Protein AF-A0A8F8FP20-F1 (afdb_monomer_lite)

pLDDT: mean 82.17, std 17.38, range [28.33, 96.94]

Organism: Salmonella bongori (NCBI:txid54736)

Sequence (140 aa):
MAITGYIGIPGSGKSYECVSNVLLPAVQAGRRVITNIIGVVPDVIYDYCVDTLNLDRDSLGVVVVVDSNTMKQRDFFPYKDSKDNTIIDTFCKPGDLILADEVWRLWQKDKDICAEHRSFLLNIVISRMLQPEPVVILCI

Radius of gyration: 15.46 Å; chains: 1; bounding box: 41×24×45 Å

InterPro domains:
  IPR008900 Zona occludens toxin, N-terminal [PF05707] (7-112)

Secondary structure (DSSP, 8-state):
--PEEE---TTSSHHHHHIIIIIHHHHHTT--EEE--TT--HHHHHHIIIIIT---GGGSPPEEE--TTGGGSTTSS-EE-TTS-EE--SSS-TT-EEEESSHHHH-SSGGGS-HHHHHHHHHTTT--SSS---EEEEE-

Foldseek 3Di:
DDAAEAEDDPPPCSLVCCCPVPVLVCQLQQAAEEEQRPPDDQVVSLCCCCVVVVDDSVSTHHYHHDHLVCCLDLLADFFQDPVRDTRQVGVDHFRYEYEYEPCCVSDVDPVSQDPRNVRVVVCVVVPPDDDGGYHYYYYD

Structure (mmCIF, N/CA/C/O backbone):
data_AF-A0A8F8FP20-F1
#
_entry.id   AF-A0A8F8FP20-F1
#
loop_
_atom_site.group_PDB
_atom_site.id
_atom_site.type_symbol
_atom_site.label_atom_id
_atom_site.label_alt_id
_atom_site.label_comp_id
_atom_site.label_asym_id
_atom_site.label_entity_id
_atom_site.label_seq_id
_atom_site.pdbx_PDB_ins_code
_atom_site.Cartn_x
_atom_site.Cartn_y
_atom_site.Cartn_z
_atom_site.occupancy
_atom_site.B_iso_or_equiv
_atom_site.auth_seq_id
_atom_site.auth_comp_id
_atom_site.auth_asym_id
_atom_site.auth_atom_id
_atom_site.pdbx_PDB_model_num
ATOM 1 N N . MET A 1 1 ? -0.710 11.799 -11.753 1.00 54.44 1 MET A N 1
ATOM 2 C CA . MET A 1 1 ? -0.595 11.367 -10.339 1.00 54.44 1 MET A CA 1
ATOM 3 C C . MET A 1 1 ? 0.460 12.188 -9.614 1.00 54.44 1 MET A C 1
ATOM 5 O O . MET A 1 1 ? 1.253 12.839 -10.280 1.00 54.44 1 MET A O 1
ATOM 9 N N . ALA A 1 2 ? 0.488 12.130 -8.282 1.00 59.47 2 ALA A N 1
ATOM 10 C CA . ALA A 1 2 ? 1.651 12.509 -7.487 1.00 59.47 2 ALA A CA 1
ATOM 11 C C . ALA A 1 2 ? 2.198 11.242 -6.819 1.00 59.47 2 ALA A C 1
ATOM 13 O O . ALA A 1 2 ? 1.420 10.409 -6.355 1.00 59.47 2 ALA A O 1
ATOM 14 N N . ILE A 1 3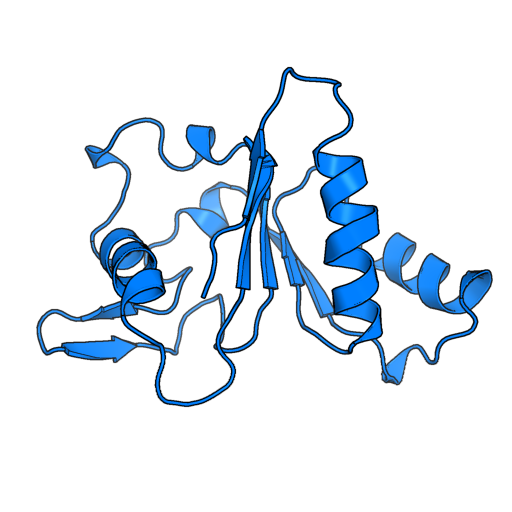 ? 3.518 11.094 -6.810 1.00 72.00 3 ILE A N 1
ATOM 15 C CA . ILE A 1 3 ? 4.190 10.191 -5.882 1.00 72.00 3 ILE A CA 1
ATOM 16 C C . ILE A 1 3 ? 4.350 10.976 -4.589 1.00 72.00 3 ILE A C 1
ATOM 18 O O . ILE A 1 3 ? 4.971 12.041 -4.595 1.00 72.00 3 ILE A O 1
ATOM 22 N N . THR A 1 4 ? 3.796 10.460 -3.497 1.00 76.75 4 THR A N 1
ATOM 23 C CA . THR A 1 4 ? 4.028 11.040 -2.173 1.00 76.75 4 THR A CA 1
ATOM 24 C C . THR A 1 4 ? 5.152 10.271 -1.502 1.00 76.75 4 THR A C 1
ATOM 26 O O . THR A 1 4 ? 5.084 9.050 -1.376 1.00 76.75 4 THR A O 1
ATOM 29 N N . GLY A 1 5 ? 6.199 10.991 -1.107 1.00 78.44 5 GLY A N 1
ATOM 30 C CA . GLY A 1 5 ? 7.321 10.446 -0.354 1.00 78.44 5 GLY A CA 1
ATOM 31 C C . GLY A 1 5 ? 7.200 10.802 1.123 1.00 78.44 5 GLY A C 1
ATOM 32 O O . GLY A 1 5 ? 7.221 11.985 1.456 1.00 78.44 5 GLY A O 1
ATOM 33 N N . TYR A 1 6 ? 7.127 9.809 2.004 1.00 78.25 6 TYR A N 1
ATOM 34 C CA . TYR A 1 6 ? 7.334 10.002 3.441 1.00 78.25 6 TYR A CA 1
ATOM 35 C C . TYR A 1 6 ? 8.798 9.691 3.738 1.00 78.25 6 TYR A C 1
ATOM 37 O O . TYR A 1 6 ? 9.190 8.532 3.677 1.00 78.25 6 TYR A O 1
ATOM 45 N N . ILE A 1 7 ? 9.607 10.716 4.016 1.00 77.81 7 ILE A N 1
ATOM 46 C CA . ILE A 1 7 ? 11.067 10.594 4.160 1.00 77.81 7 ILE A CA 1
ATOM 47 C C . ILE A 1 7 ? 11.480 10.978 5.579 1.00 77.81 7 ILE A C 1
ATOM 49 O O . ILE A 1 7 ? 11.005 11.977 6.119 1.00 77.81 7 ILE A O 1
ATOM 53 N N . GLY A 1 8 ? 12.387 10.216 6.189 1.00 76.50 8 GLY A N 1
ATOM 54 C CA . GLY A 1 8 ? 12.896 10.534 7.524 1.00 76.50 8 GLY A CA 1
ATOM 55 C C . GLY A 1 8 ? 13.690 9.405 8.169 1.00 76.50 8 GLY A C 1
ATOM 56 O O . GLY A 1 8 ? 13.726 8.283 7.677 1.00 76.50 8 GLY A O 1
ATOM 57 N N . ILE A 1 9 ? 14.292 9.668 9.327 1.00 79.31 9 ILE A N 1
ATOM 58 C CA . ILE A 1 9 ? 15.119 8.678 10.039 1.00 79.31 9 ILE A CA 1
ATOM 59 C C . ILE A 1 9 ? 14.306 7.468 10.541 1.00 79.31 9 ILE A C 1
ATOM 61 O O . ILE A 1 9 ? 13.131 7.625 10.885 1.00 79.31 9 ILE A O 1
ATOM 65 N N . PRO A 1 10 ? 14.881 6.252 10.608 1.00 77.81 10 PRO A N 1
ATOM 66 C CA . PRO A 1 10 ? 14.212 5.096 11.210 1.00 77.81 10 PRO A CA 1
ATOM 67 C C . PRO A 1 10 ? 13.645 5.423 12.600 1.00 77.81 10 PRO A C 1
ATOM 69 O O . PRO A 1 10 ? 14.286 6.113 13.388 1.00 77.81 10 PRO A O 1
ATOM 72 N N . GLY A 1 11 ? 12.422 4.966 12.886 1.00 81.06 11 GLY A N 1
ATOM 73 C CA . GLY A 1 11 ? 11.720 5.277 14.140 1.00 81.06 11 GLY A CA 1
ATOM 74 C C . GLY A 1 11 ? 10.958 6.611 14.165 1.00 81.06 11 GLY A C 1
ATOM 75 O O . GLY A 1 11 ? 10.259 6.878 15.133 1.00 81.06 11 GLY A O 1
ATOM 76 N N . SER A 1 12 ? 10.999 7.424 13.102 1.00 83.25 12 SER A N 1
ATOM 77 C CA . SER A 1 12 ? 10.270 8.706 13.034 1.00 83.25 12 SER A CA 1
ATOM 78 C C . SER A 1 12 ? 8.755 8.593 12.780 1.00 83.25 12 SER A C 1
ATOM 80 O O . SER A 1 12 ? 8.130 9.584 12.420 1.00 83.25 12 SER A O 1
ATOM 82 N N . GLY A 1 13 ? 8.170 7.394 12.869 1.00 84.94 13 GLY A N 1
ATOM 83 C CA . GLY A 1 13 ? 6.723 7.189 12.710 1.00 84.94 13 GLY A CA 1
ATOM 84 C C . GLY A 1 13 ? 6.172 7.211 11.276 1.00 84.94 13 GLY A C 1
ATOM 85 O O . GLY A 1 13 ? 4.961 7.196 11.112 1.00 84.94 13 GLY A O 1
ATOM 86 N N . LYS A 1 14 ? 7.007 7.197 10.226 1.00 85.00 14 LYS A N 1
ATOM 87 C CA . LYS A 1 14 ? 6.547 7.277 8.815 1.00 85.00 14 LYS A CA 1
ATOM 88 C C . LYS A 1 14 ? 5.546 6.196 8.428 1.00 85.00 14 LYS A C 1
ATOM 90 O O . LYS A 1 14 ? 4.537 6.496 7.805 1.00 85.00 14 LYS A O 1
ATOM 95 N N . SER A 1 15 ? 5.824 4.948 8.796 1.00 85.56 15 SER A N 1
ATOM 96 C CA . SER A 1 15 ? 4.936 3.831 8.478 1.00 85.56 15 SER A CA 1
ATOM 97 C C . SER A 1 15 ? 3.612 3.963 9.234 1.00 85.56 15 SER A C 1
ATOM 99 O O . SER A 1 15 ? 2.565 3.700 8.657 1.00 85.56 15 SER A O 1
ATOM 101 N N . TYR A 1 16 ? 3.637 4.464 10.476 1.00 89.19 16 TYR A N 1
ATOM 102 C CA . TYR A 1 16 ? 2.420 4.767 11.234 1.00 89.19 16 TYR A CA 1
ATOM 103 C C . TYR A 1 16 ? 1.597 5.867 10.557 1.00 89.19 16 TYR A C 1
ATOM 105 O O . TYR A 1 16 ? 0.419 5.659 10.304 1.00 89.19 16 TYR A O 1
ATOM 113 N N . GLU A 1 17 ? 2.226 6.987 10.193 1.00 88.19 17 GLU A N 1
ATOM 114 C CA . GLU A 1 17 ? 1.592 8.089 9.457 1.00 88.19 17 GLU A CA 1
ATOM 115 C C . GLU A 1 17 ? 1.006 7.633 8.115 1.00 88.19 17 GLU A C 1
ATOM 117 O O . GLU A 1 17 ? -0.104 8.007 7.749 1.00 88.19 17 GLU A O 1
ATOM 122 N N . CYS A 1 18 ? 1.729 6.789 7.378 1.00 88.12 18 CYS A N 1
ATOM 123 C CA . CYS A 1 18 ? 1.260 6.230 6.114 1.00 88.12 18 CYS A CA 1
ATOM 124 C C . CYS A 1 18 ? 0.037 5.322 6.321 1.00 88.12 18 CYS A C 1
ATOM 126 O O . CYS A 1 18 ? -0.931 5.385 5.561 1.00 88.12 18 CYS A O 1
ATOM 128 N N . VAL A 1 19 ? 0.035 4.513 7.384 1.00 91.00 19 VAL A N 1
ATOM 129 C CA . VAL A 1 19 ? -1.108 3.659 7.722 1.00 91.00 19 VAL A CA 1
ATOM 130 C C . VAL A 1 19 ? -2.309 4.493 8.178 1.00 91.00 19 VAL A C 1
ATOM 132 O O . VAL A 1 19 ? -3.408 4.302 7.659 1.00 91.00 19 VAL A O 1
ATOM 135 N N . SER A 1 20 ? -2.121 5.436 9.100 1.00 91.31 20 SER A N 1
ATOM 136 C CA . SER A 1 20 ? -3.210 6.221 9.691 1.00 91.31 20 SER A CA 1
ATOM 137 C C . SER A 1 20 ? -3.827 7.220 8.714 1.00 91.31 20 SER A C 1
ATOM 139 O O . SER A 1 20 ? -5.048 7.344 8.664 1.00 91.31 20 SER A O 1
ATOM 141 N N . ASN A 1 21 ? -3.003 7.903 7.916 1.00 89.94 21 ASN A N 1
ATOM 142 C CA . ASN A 1 21 ? -3.447 9.003 7.060 1.00 89.94 21 ASN A CA 1
ATOM 143 C C . ASN A 1 21 ? -3.641 8.605 5.595 1.00 89.94 21 ASN A C 1
ATOM 145 O O . ASN A 1 21 ? -4.207 9.389 4.834 1.00 89.94 21 ASN A O 1
ATOM 149 N N . VAL A 1 22 ? -3.199 7.410 5.182 1.00 90.12 22 VAL A N 1
ATOM 150 C CA . VAL A 1 22 ? -3.371 6.953 3.795 1.00 90.12 22 VAL A CA 1
ATOM 151 C C . VAL A 1 22 ? -4.039 5.591 3.696 1.00 90.12 22 VAL A C 1
ATOM 153 O O . VAL A 1 22 ? -5.089 5.498 3.061 1.00 90.12 22 VAL A O 1
ATOM 156 N N . LEU A 1 23 ? -3.464 4.545 4.301 1.00 92.56 23 LEU A N 1
ATOM 157 C CA . LEU A 1 23 ? -4.017 3.188 4.201 1.00 92.56 23 LEU A CA 1
ATOM 158 C C . LEU A 1 23 ? -5.451 3.166 4.716 1.00 92.56 23 LEU A C 1
ATOM 160 O O . LEU A 1 23 ? -6.360 2.742 4.006 1.00 92.56 23 LEU A O 1
ATOM 164 N N . LEU A 1 24 ? -5.649 3.650 5.940 1.00 94.12 24 LEU A N 1
ATOM 165 C CA . LEU A 1 24 ? -6.926 3.571 6.621 1.00 94.12 24 LEU A CA 1
ATOM 166 C C . LEU A 1 24 ? -8.017 4.376 5.880 1.00 94.12 24 LEU A C 1
ATOM 168 O O . LEU A 1 24 ? -9.036 3.771 5.546 1.00 94.12 24 LEU A O 1
ATOM 172 N N . PRO A 1 25 ? -7.828 5.659 5.503 1.00 93.50 25 PRO A N 1
ATOM 173 C CA . PRO A 1 25 ? -8.809 6.381 4.689 1.00 93.50 25 PRO A CA 1
ATOM 174 C C . PRO A 1 25 ? -9.097 5.727 3.333 1.00 93.50 25 PRO A C 1
ATOM 176 O O . PRO A 1 25 ? -10.230 5.767 2.860 1.00 93.50 25 PRO A O 1
ATOM 179 N N . ALA A 1 26 ? -8.101 5.105 2.696 1.00 92.25 26 ALA A N 1
ATOM 180 C CA . ALA A 1 26 ? -8.310 4.414 1.427 1.00 92.25 26 ALA A CA 1
ATOM 181 C C . ALA A 1 26 ? -9.176 3.159 1.584 1.00 92.25 26 ALA A C 1
ATOM 183 O O . ALA A 1 26 ? -10.069 2.931 0.769 1.00 92.25 26 ALA A O 1
ATOM 184 N N . VAL A 1 27 ? -8.963 2.386 2.651 1.00 95.62 27 VAL A N 1
ATOM 185 C CA . VAL A 1 27 ? -9.812 1.235 2.989 1.00 95.62 27 VAL A CA 1
ATOM 186 C C . VAL A 1 27 ? -11.239 1.689 3.299 1.00 95.62 27 VAL A C 1
ATOM 188 O O . VAL A 1 27 ? -12.178 1.086 2.790 1.00 95.62 27 VAL A O 1
ATOM 191 N N . GLN A 1 28 ? -11.420 2.782 4.047 1.00 94.44 28 GLN A N 1
ATOM 192 C CA . GLN A 1 28 ? -12.750 3.360 4.300 1.00 94.44 28 GLN A CA 1
ATOM 193 C C . GLN A 1 28 ? -13.461 3.786 3.006 1.00 94.44 28 GLN A C 1
ATOM 195 O O . GLN A 1 28 ? -14.679 3.700 2.908 1.00 94.44 28 GLN A O 1
ATOM 200 N N . ALA A 1 29 ? -12.703 4.225 1.999 1.00 93.12 29 ALA A N 1
ATOM 201 C CA . ALA A 1 29 ? -13.226 4.612 0.692 1.00 93.12 29 ALA A CA 1
ATOM 202 C C . ALA A 1 29 ? -13.489 3.422 -0.256 1.00 93.12 29 ALA A C 1
ATOM 204 O O . ALA A 1 29 ? -13.693 3.636 -1.452 1.00 93.12 29 ALA A O 1
ATOM 205 N N . GLY A 1 30 ? -13.432 2.177 0.229 1.00 94.12 30 GLY A N 1
ATOM 206 C CA . GLY A 1 30 ? -13.652 0.986 -0.597 1.00 94.12 30 GLY A CA 1
ATOM 207 C C . GLY A 1 30 ? -12.485 0.646 -1.533 1.00 94.12 30 GLY A C 1
ATOM 208 O O . GLY A 1 30 ? -12.639 -0.148 -2.461 1.00 94.12 30 GLY A O 1
ATOM 209 N N . ARG A 1 31 ? -11.305 1.252 -1.346 1.00 92.69 31 ARG A N 1
ATOM 210 C CA . ARG A 1 31 ? -10.171 1.101 -2.266 1.00 92.69 31 ARG A CA 1
ATOM 211 C C . ARG A 1 31 ? -9.301 -0.100 -1.903 1.00 92.69 31 ARG A C 1
ATOM 213 O O . ARG A 1 31 ? -8.964 -0.311 -0.742 1.00 92.69 31 ARG A O 1
ATOM 220 N N . ARG A 1 32 ? -8.859 -0.853 -2.913 1.00 94.00 32 ARG A N 1
ATOM 221 C CA . ARG A 1 32 ? -7.864 -1.919 -2.738 1.00 94.00 32 ARG A CA 1
ATOM 222 C C . ARG A 1 32 ? -6.479 -1.320 -2.477 1.00 94.00 32 ARG A C 1
ATOM 224 O O . ARG A 1 32 ? -5.999 -0.512 -3.268 1.00 94.00 32 ARG A O 1
ATOM 231 N N . VAL A 1 33 ? -5.842 -1.713 -1.379 1.00 93.38 33 VAL A N 1
ATOM 232 C CA . VAL A 1 33 ? -4.522 -1.247 -0.944 1.00 93.38 33 VAL A CA 1
ATOM 233 C C . VAL A 1 33 ? -3.527 -2.403 -0.976 1.00 93.38 33 VAL A C 1
ATOM 235 O O . VAL A 1 33 ? -3.763 -3.443 -0.372 1.00 93.38 33 VAL A O 1
ATOM 238 N N . ILE A 1 34 ? -2.400 -2.220 -1.655 1.00 94.75 34 ILE A N 1
ATOM 239 C CA . ILE A 1 34 ? -1.285 -3.162 -1.738 1.00 94.75 34 ILE A CA 1
ATOM 240 C C . ILE A 1 34 ? -0.131 -2.609 -0.908 1.00 94.75 34 ILE A C 1
ATOM 242 O O . ILE A 1 34 ? 0.276 -1.467 -1.118 1.00 94.75 34 ILE A O 1
ATOM 246 N N . THR A 1 35 ? 0.422 -3.387 0.020 1.00 93.69 35 THR A N 1
ATOM 247 C CA . THR A 1 35 ? 1.518 -2.900 0.867 1.00 93.69 35 THR A CA 1
ATOM 248 C C . THR A 1 35 ? 2.511 -3.978 1.277 1.00 93.69 35 THR A C 1
ATOM 250 O O . THR A 1 35 ? 2.141 -5.135 1.434 1.00 93.69 35 THR A O 1
ATOM 253 N 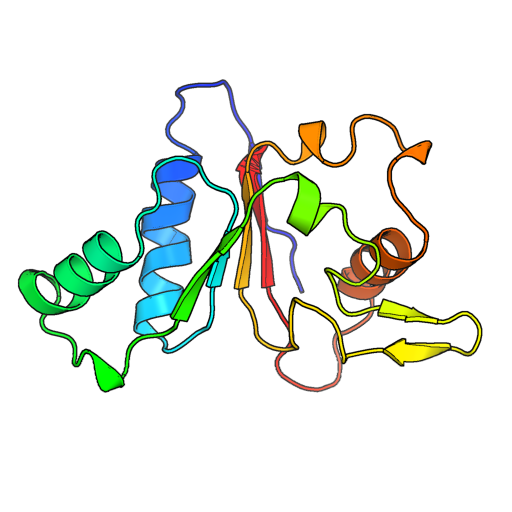N . ASN A 1 36 ? 3.767 -3.588 1.487 1.00 93.12 36 ASN A N 1
ATOM 254 C CA . ASN A 1 36 ? 4.794 -4.393 2.157 1.00 93.12 36 ASN A CA 1
ATOM 255 C C . ASN A 1 36 ? 5.194 -3.824 3.533 1.00 93.12 36 ASN A C 1
ATOM 257 O O . ASN A 1 36 ? 6.217 -4.240 4.078 1.00 93.12 36 ASN A O 1
ATOM 261 N N . ILE A 1 37 ? 4.433 -2.869 4.091 1.00 91.06 37 ILE A N 1
ATOM 262 C CA . ILE A 1 37 ? 4.714 -2.315 5.423 1.00 91.06 37 ILE A CA 1
ATOM 263 C C . ILE A 1 37 ? 4.643 -3.446 6.454 1.00 91.06 37 ILE A C 1
ATOM 265 O O . ILE A 1 37 ? 3.608 -4.095 6.637 1.00 91.06 37 ILE A O 1
ATOM 269 N N . ILE A 1 38 ? 5.752 -3.661 7.160 1.00 89.19 38 ILE A N 1
ATOM 270 C CA . ILE A 1 38 ? 5.848 -4.686 8.198 1.00 89.19 38 ILE A CA 1
ATOM 271 C C . ILE A 1 38 ? 4.927 -4.312 9.366 1.00 89.19 38 ILE A C 1
ATOM 273 O O . ILE A 1 38 ? 4.978 -3.197 9.880 1.00 89.19 38 ILE A O 1
ATOM 277 N N . GLY A 1 39 ? 4.106 -5.268 9.809 1.00 90.31 39 GLY A N 1
ATOM 278 C CA . GLY A 1 39 ? 3.180 -5.095 10.934 1.00 90.31 39 GLY A CA 1
ATOM 279 C C . GLY A 1 39 ? 1.756 -4.701 10.537 1.00 90.31 39 GLY A C 1
ATOM 280 O O . GLY A 1 39 ? 0.882 -4.693 11.400 1.00 90.31 39 GLY A O 1
ATOM 281 N N . VAL A 1 40 ? 1.488 -4.436 9.253 1.00 93.81 40 VAL A N 1
ATOM 282 C CA . VAL A 1 40 ? 0.107 -4.329 8.762 1.00 93.81 40 VAL A CA 1
ATOM 283 C C . VAL A 1 40 ? -0.525 -5.719 8.754 1.00 93.81 40 VAL A C 1
ATOM 285 O O . VAL A 1 40 ? -0.044 -6.629 8.082 1.00 93.81 40 VAL A O 1
ATOM 288 N N . VAL A 1 41 ? -1.623 -5.869 9.494 1.00 95.56 41 VAL A N 1
ATOM 289 C CA . VAL A 1 41 ? -2.437 -7.088 9.544 1.00 95.56 41 VAL A CA 1
ATOM 290 C C . VAL A 1 41 ? -3.850 -6.722 9.079 1.00 95.56 41 VAL A C 1
ATOM 292 O O . VAL A 1 41 ? -4.503 -5.945 9.775 1.00 95.56 41 VAL A O 1
ATOM 295 N N . PRO A 1 42 ? -4.331 -7.232 7.925 1.00 95.88 42 PRO A N 1
ATOM 296 C CA . PRO A 1 42 ? -5.621 -6.837 7.355 1.00 95.88 42 PRO A CA 1
ATOM 297 C C . PRO A 1 42 ? -6.794 -6.955 8.329 1.00 95.88 42 PRO A C 1
ATOM 299 O O . PRO A 1 42 ? -7.564 -6.010 8.454 1.00 95.88 42 PRO A O 1
ATOM 302 N N . ASP A 1 43 ? -6.879 -8.061 9.072 1.00 96.12 43 ASP A N 1
ATOM 303 C CA . ASP A 1 43 ? -7.974 -8.289 10.021 1.00 96.12 43 ASP A CA 1
ATOM 304 C C . ASP A 1 43 ? -8.029 -7.210 11.106 1.00 96.12 43 ASP A C 1
ATOM 306 O O . ASP A 1 43 ? -9.092 -6.661 11.361 1.00 96.12 43 ASP A O 1
ATOM 310 N N . VAL A 1 44 ? -6.875 -6.795 11.641 1.00 95.81 44 VAL A N 1
ATOM 311 C CA . VAL A 1 44 ? -6.797 -5.714 12.640 1.00 95.81 44 VAL A CA 1
ATOM 312 C C . VAL A 1 44 ? -7.271 -4.378 12.060 1.00 95.81 44 VAL A C 1
ATOM 314 O O . VAL A 1 44 ? -7.903 -3.591 12.761 1.00 95.81 44 VAL A O 1
ATOM 317 N N . ILE A 1 45 ? -6.989 -4.111 10.780 1.00 95.94 45 ILE A N 1
ATOM 318 C CA . ILE A 1 45 ? -7.475 -2.903 10.099 1.00 95.94 45 ILE A CA 1
ATOM 319 C C . ILE A 1 45 ? -8.997 -2.954 9.934 1.00 95.94 45 ILE A C 1
ATOM 321 O O . ILE A 1 45 ? -9.673 -1.962 10.201 1.00 95.94 45 ILE A O 1
ATOM 325 N N . TYR A 1 46 ? -9.542 -4.095 9.510 1.00 96.75 46 TYR A N 1
ATOM 326 C CA . TYR A 1 46 ? -10.985 -4.255 9.330 1.00 96.75 46 TYR A CA 1
ATOM 327 C C . TYR A 1 46 ? -11.736 -4.166 10.654 1.00 96.75 46 TYR A C 1
ATOM 329 O O . TYR A 1 46 ? -12.734 -3.455 10.731 1.00 96.75 46 TYR A O 1
ATOM 337 N N . ASP A 1 47 ? -11.233 -4.825 11.693 1.00 96.62 47 ASP A N 1
ATOM 338 C CA . ASP A 1 47 ? -11.831 -4.797 13.024 1.00 96.62 47 ASP A CA 1
ATOM 339 C C . ASP A 1 47 ? -11.791 -3.373 13.594 1.00 96.62 47 ASP A C 1
ATOM 341 O O . ASP A 1 47 ? -12.792 -2.888 14.109 1.00 96.62 47 ASP A O 1
ATOM 345 N N . TYR A 1 48 ? -10.707 -2.617 13.380 1.00 95.62 48 TYR A N 1
ATOM 346 C CA . TYR A 1 48 ? -10.670 -1.193 13.732 1.00 95.62 48 TYR A CA 1
ATOM 347 C C . TYR A 1 48 ? -11.741 -0.370 12.989 1.00 95.62 48 TYR A C 1
ATOM 349 O O . TYR A 1 48 ? -12.433 0.447 13.601 1.00 95.62 48 TYR A O 1
ATOM 357 N N . CYS A 1 49 ? -11.914 -0.584 11.681 1.00 95.00 49 CYS A N 1
ATOM 358 C CA . CYS A 1 49 ? -12.940 0.106 10.894 1.00 95.00 49 CYS A CA 1
ATOM 359 C C . CYS A 1 49 ? -14.369 -0.216 11.363 1.00 95.00 49 CYS A C 1
ATOM 361 O O . CYS A 1 49 ? -15.214 0.677 11.406 1.00 95.00 49 CYS A O 1
ATOM 363 N N . VAL A 1 50 ? -14.644 -1.469 11.718 1.00 96.06 50 VAL A N 1
ATOM 364 C CA . VAL A 1 50 ? -15.975 -1.899 12.168 1.00 96.06 50 VAL A CA 1
ATOM 365 C C . VAL A 1 50 ? -16.221 -1.462 13.612 1.00 96.06 50 VAL A C 1
ATOM 367 O O . VAL A 1 50 ? -17.191 -0.759 13.881 1.00 96.06 50 VAL A O 1
ATOM 370 N N . ASP A 1 51 ? -15.317 -1.799 14.530 1.00 96.19 51 ASP A N 1
ATOM 371 C CA . ASP A 1 51 ? -15.534 -1.634 15.970 1.00 96.19 51 ASP A CA 1
ATOM 372 C C . ASP A 1 51 ? -15.349 -0.186 16.430 1.00 96.19 51 ASP A C 1
ATOM 374 O O . ASP A 1 51 ? -16.054 0.285 17.323 1.00 96.19 51 ASP A O 1
ATOM 378 N N . THR A 1 52 ? -14.387 0.534 15.842 1.00 94.44 52 THR A N 1
ATOM 379 C CA . THR A 1 52 ? -14.041 1.899 16.277 1.00 94.44 52 THR A CA 1
ATOM 380 C C . THR A 1 52 ? -14.696 2.964 15.407 1.00 94.44 52 THR A C 1
ATOM 382 O O . THR A 1 52 ? -15.122 3.996 15.926 1.00 94.44 52 THR A O 1
ATOM 385 N N . LEU A 1 53 ? -14.782 2.740 14.091 1.00 93.25 53 LEU A N 1
ATOM 386 C CA . LEU A 1 53 ? -15.340 3.721 13.150 1.00 93.25 53 LEU A CA 1
ATOM 387 C C . LEU A 1 53 ? -16.802 3.444 12.771 1.00 93.25 53 LEU A C 1
ATOM 389 O O . LEU A 1 53 ? -17.413 4.285 12.112 1.00 93.25 53 LEU A O 1
ATOM 393 N N . ASN A 1 54 ? -17.377 2.317 13.214 1.00 94.50 54 ASN A N 1
ATOM 394 C CA . ASN A 1 54 ? -18.767 1.926 12.961 1.00 94.50 54 ASN A CA 1
ATOM 395 C C . ASN A 1 54 ? -19.120 1.916 11.459 1.00 94.50 54 ASN A C 1
ATOM 397 O O . ASN A 1 54 ? -20.177 2.403 11.046 1.00 94.50 54 ASN A O 1
ATOM 401 N N . LEU A 1 55 ? -18.199 1.399 10.642 1.00 94.81 55 LEU A N 1
ATOM 402 C CA . LEU A 1 55 ? -18.373 1.224 9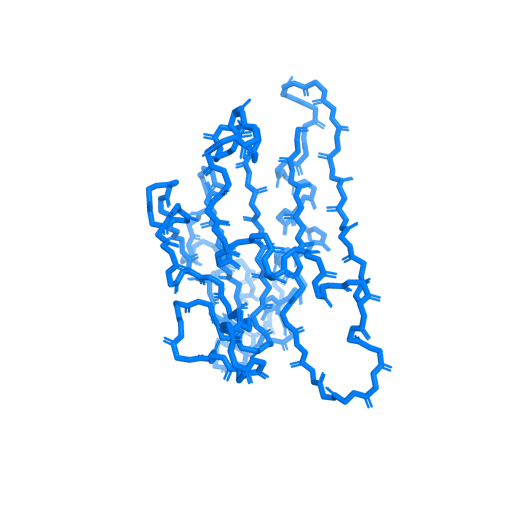.202 1.00 94.81 55 LEU A CA 1
ATOM 403 C C . LEU A 1 55 ? -18.868 -0.184 8.868 1.00 94.81 55 LEU A C 1
ATOM 405 O O . LEU A 1 55 ? -18.616 -1.143 9.596 1.00 94.81 55 LEU A O 1
ATOM 409 N N . ASP A 1 56 ? -19.547 -0.306 7.731 1.00 93.38 56 ASP A N 1
ATOM 410 C CA . ASP A 1 56 ? -19.991 -1.595 7.214 1.00 93.38 56 ASP A CA 1
ATOM 411 C C . ASP A 1 56 ? -18.821 -2.373 6.597 1.00 93.38 56 ASP A C 1
ATOM 413 O O . ASP A 1 56 ? -18.109 -1.845 5.738 1.00 93.38 56 ASP A O 1
ATOM 417 N N . ARG A 1 57 ? -18.638 -3.635 7.005 1.00 91.75 57 ARG A N 1
ATOM 418 C CA . ARG A 1 57 ? -17.504 -4.469 6.575 1.00 91.75 57 ARG A CA 1
ATOM 419 C C . ARG A 1 57 ? -17.523 -4.719 5.068 1.00 91.75 57 ARG A C 1
ATOM 421 O O . ARG A 1 57 ? -16.457 -4.756 4.461 1.00 91.75 57 ARG A O 1
ATOM 428 N N . ASP A 1 58 ? -18.709 -4.819 4.472 1.00 93.88 58 ASP A N 1
ATOM 429 C CA . ASP A 1 58 ? -18.879 -5.059 3.034 1.00 93.88 58 ASP A CA 1
ATOM 430 C C . ASP A 1 58 ? -18.538 -3.828 2.176 1.00 93.88 58 ASP A C 1
ATOM 432 O O . ASP A 1 58 ? -18.243 -3.953 0.987 1.00 93.88 58 ASP A O 1
ATOM 436 N N . SER A 1 59 ? -18.537 -2.634 2.777 1.00 94.00 59 SER A N 1
ATOM 437 C CA . SER A 1 59 ? -18.150 -1.381 2.116 1.00 94.00 59 SER A CA 1
ATOM 438 C C . SER A 1 59 ? -16.636 -1.127 2.113 1.00 94.00 59 SER A C 1
ATOM 440 O O . SER A 1 59 ? -16.160 -0.233 1.406 1.00 94.00 59 SER A O 1
ATOM 442 N N . LEU A 1 60 ? -15.871 -1.895 2.896 1.00 95.75 60 LEU A N 1
ATOM 443 C CA . LEU A 1 60 ? -14.438 -1.684 3.062 1.00 95.75 60 LEU A CA 1
ATOM 444 C C . LEU A 1 60 ? -13.641 -2.166 1.850 1.00 95.75 60 LEU A C 1
ATOM 446 O O . LEU A 1 60 ? -13.936 -3.171 1.204 1.00 95.75 60 LEU A O 1
ATOM 450 N N . GLY A 1 61 ? -12.564 -1.439 1.573 1.00 94.88 61 GLY A N 1
ATOM 451 C CA . GLY A 1 61 ? -11.567 -1.814 0.588 1.00 94.88 61 GLY A CA 1
ATOM 452 C C . GLY A 1 61 ? -10.727 -3.010 1.031 1.00 94.88 61 GLY A C 1
ATOM 453 O O . GLY A 1 61 ? -10.671 -3.363 2.205 1.00 94.88 61 GLY A O 1
ATOM 454 N N . VAL A 1 62 ? -10.026 -3.626 0.081 1.00 96.31 62 VAL A N 1
ATOM 455 C CA . VAL A 1 62 ? -9.220 -4.829 0.337 1.00 96.31 62 VAL A CA 1
ATOM 456 C C . VAL A 1 62 ? -7.767 -4.463 0.616 1.00 96.31 62 VAL A C 1
ATOM 458 O O . VAL A 1 62 ? -7.112 -3.872 -0.236 1.00 96.31 62 VAL A O 1
ATOM 461 N N . VAL A 1 63 ? -7.223 -4.879 1.756 1.00 96.94 63 VAL A N 1
ATOM 462 C CA . VAL A 1 63 ? -5.790 -4.785 2.067 1.00 96.94 63 VAL A CA 1
ATOM 463 C C . VAL A 1 63 ? -5.082 -6.074 1.658 1.00 96.94 63 VAL A C 1
ATOM 465 O O . VAL A 1 63 ? -5.409 -7.158 2.139 1.00 96.94 63 VAL A O 1
ATOM 468 N N . VAL A 1 64 ? -4.080 -5.953 0.792 1.00 96.75 64 VAL A N 1
ATOM 469 C CA . VAL A 1 64 ? -3.222 -7.052 0.344 1.00 96.75 64 VAL A CA 1
ATOM 470 C C . VAL A 1 64 ? -1.801 -6.780 0.812 1.00 96.75 64 VAL A C 1
ATOM 472 O O . VAL A 1 64 ? -1.141 -5.852 0.339 1.00 96.75 64 VAL A O 1
ATOM 475 N N . VAL A 1 65 ? -1.327 -7.608 1.739 1.00 96.12 65 VAL A N 1
ATOM 476 C CA . VAL A 1 65 ? 0.056 -7.555 2.212 1.00 96.12 65 VAL A CA 1
ATOM 477 C C . VAL A 1 65 ? 0.911 -8.452 1.326 1.00 96.12 65 VAL A C 1
ATOM 479 O O . VAL A 1 65 ? 0.591 -9.624 1.130 1.00 96.12 65 VAL A O 1
ATOM 482 N N . VAL A 1 66 ? 1.985 -7.896 0.777 1.00 95.00 66 VAL A N 1
ATOM 483 C CA . VAL A 1 66 ? 2.928 -8.586 -0.107 1.00 95.00 66 VAL A CA 1
ATOM 484 C C . VAL A 1 66 ? 4.345 -8.455 0.421 1.00 95.00 66 VAL A C 1
ATOM 486 O O . VAL A 1 66 ? 4.697 -7.479 1.078 1.00 95.00 66 VAL A O 1
ATOM 489 N N . ASP A 1 67 ? 5.185 -9.435 0.113 1.00 92.00 67 ASP A N 1
ATOM 490 C CA . ASP A 1 67 ? 6.606 -9.352 0.415 1.00 92.00 67 ASP A CA 1
ATOM 491 C C . ASP A 1 67 ? 7.378 -8.554 -0.655 1.00 92.00 67 ASP A C 1
ATOM 493 O O . ASP A 1 67 ? 6.934 -8.349 -1.790 1.00 92.00 67 ASP A O 1
ATOM 497 N N . SER A 1 68 ? 8.592 -8.136 -0.298 1.00 86.56 68 SER A N 1
ATOM 498 C CA . SER A 1 68 ? 9.466 -7.353 -1.174 1.00 86.56 68 SER A CA 1
ATOM 499 C C . SER A 1 68 ? 9.929 -8.094 -2.436 1.00 86.56 68 SER A C 1
ATOM 501 O O . SER A 1 68 ? 10.335 -7.435 -3.389 1.00 86.56 68 SER A O 1
ATOM 503 N N . ASN A 1 69 ? 9.916 -9.431 -2.476 1.00 89.94 69 ASN A N 1
ATOM 504 C CA . ASN A 1 69 ? 10.229 -10.185 -3.696 1.00 89.94 69 ASN A CA 1
ATOM 505 C C . ASN A 1 69 ? 9.050 -10.154 -4.665 1.00 89.94 69 ASN A C 1
ATOM 507 O O . ASN A 1 69 ? 9.266 -9.966 -5.859 1.00 89.94 69 ASN A O 1
ATOM 511 N N . THR A 1 70 ? 7.823 -10.261 -4.156 1.00 92.12 70 THR A N 1
ATOM 512 C CA . THR A 1 70 ? 6.604 -10.084 -4.954 1.00 92.12 70 THR A CA 1
ATOM 513 C C . THR A 1 70 ? 6.578 -8.692 -5.595 1.00 92.12 70 THR A C 1
ATOM 515 O O . THR A 1 70 ? 6.398 -8.579 -6.804 1.00 92.12 70 THR A O 1
ATOM 518 N N . MET A 1 71 ? 6.905 -7.631 -4.844 1.00 89.62 71 MET A N 1
ATOM 519 C CA . MET A 1 71 ? 7.000 -6.265 -5.397 1.00 89.62 71 MET A CA 1
ATOM 520 C C . MET A 1 71 ? 8.108 -6.072 -6.449 1.00 89.62 71 MET A C 1
ATOM 522 O O . MET A 1 71 ? 8.104 -5.075 -7.167 1.00 89.62 71 MET A O 1
ATOM 526 N N . LYS A 1 72 ? 9.083 -6.988 -6.533 1.00 89.50 72 LYS A N 1
ATOM 527 C CA . LYS A 1 72 ? 10.177 -6.955 -7.521 1.00 89.50 72 LYS A CA 1
ATOM 528 C C . LYS A 1 72 ? 9.837 -7.678 -8.824 1.00 89.50 72 LYS A C 1
ATOM 530 O O . LYS A 1 72 ? 10.627 -7.607 -9.767 1.00 89.50 72 LYS A O 1
ATOM 535 N N . GLN A 1 73 ? 8.721 -8.400 -8.875 1.00 92.25 73 GLN A N 1
ATOM 536 C CA . GLN A 1 73 ? 8.316 -9.133 -10.069 1.00 92.25 73 GLN A CA 1
ATOM 537 C C . GLN A 1 73 ? 7.981 -8.168 -11.205 1.00 92.25 73 GLN A C 1
ATOM 539 O O . GLN A 1 73 ? 7.389 -7.120 -10.988 1.00 92.25 73 GLN A O 1
ATOM 544 N N . ARG A 1 74 ? 8.366 -8.520 -12.436 1.00 91.62 74 ARG A N 1
ATOM 545 C CA . ARG A 1 74 ? 8.253 -7.626 -13.604 1.00 91.62 74 ARG A CA 1
ATOM 546 C C . ARG A 1 74 ? 6.804 -7.249 -13.918 1.00 91.62 74 ARG A C 1
ATOM 548 O O . ARG A 1 74 ? 6.547 -6.161 -14.414 1.00 91.62 74 ARG A O 1
ATOM 555 N N . ASP A 1 75 ? 5.881 -8.148 -13.615 1.00 92.06 75 ASP A N 1
ATOM 556 C CA . ASP A 1 75 ? 4.434 -8.028 -13.759 1.00 92.06 75 ASP A CA 1
ATOM 557 C C . ASP A 1 75 ? 3.748 -7.491 -12.492 1.00 92.06 75 ASP A C 1
ATOM 559 O O . ASP A 1 75 ? 2.535 -7.633 -12.338 1.00 92.06 75 ASP A O 1
ATOM 563 N N . PHE A 1 76 ? 4.490 -6.846 -11.583 1.00 92.19 76 PHE A N 1
ATOM 564 C CA . PHE A 1 76 ? 3.905 -6.276 -10.372 1.00 92.19 76 PHE A CA 1
ATOM 565 C C . PHE A 1 76 ? 3.064 -5.022 -10.655 1.00 92.19 76 PHE A C 1
ATOM 567 O O . PHE A 1 76 ? 1.942 -4.917 -10.160 1.00 92.19 76 PHE A O 1
ATOM 574 N N . PHE A 1 77 ? 3.570 -4.084 -11.463 1.00 90.38 77 PHE A N 1
ATOM 575 C CA . PHE A 1 77 ? 2.863 -2.854 -11.847 1.00 90.38 77 PHE A CA 1
ATOM 576 C C . PHE A 1 77 ? 2.328 -2.936 -13.278 1.00 90.38 77 PHE A C 1
ATOM 578 O O . PHE A 1 77 ? 3.008 -3.529 -14.113 1.00 90.38 77 PHE A O 1
ATOM 585 N N . PRO A 1 78 ? 1.207 -2.265 -13.607 1.00 88.75 78 PRO A N 1
ATOM 586 C CA . PRO A 1 78 ? 0.820 -2.033 -14.995 1.00 88.75 78 PRO A CA 1
ATOM 587 C C . PRO A 1 78 ? 1.934 -1.297 -15.741 1.00 88.75 78 PRO A C 1
ATOM 589 O O . PRO A 1 78 ? 2.520 -0.358 -15.208 1.00 88.75 78 PRO A O 1
ATOM 592 N N . TYR A 1 79 ? 2.229 -1.678 -16.978 1.00 87.25 79 TYR A N 1
ATOM 593 C CA . TYR A 1 79 ? 3.311 -1.055 -17.742 1.00 87.25 79 TYR A CA 1
ATOM 594 C C . TYR A 1 79 ? 2.971 -0.973 -19.223 1.00 87.25 79 TYR A C 1
ATOM 596 O O . TYR A 1 79 ? 2.114 -1.695 -19.724 1.00 87.25 79 TYR A O 1
ATOM 604 N N . LYS A 1 80 ? 3.663 -0.090 -19.942 1.00 86.88 80 LYS A N 1
ATOM 605 C CA . LYS A 1 80 ? 3.624 -0.073 -21.403 1.00 86.88 80 LYS A CA 1
ATOM 606 C C . LYS A 1 80 ? 4.748 -0.911 -21.990 1.00 86.88 80 LYS A C 1
ATOM 608 O O . LYS A 1 80 ? 5.899 -0.747 -21.572 1.00 86.88 80 LYS A O 1
ATOM 613 N N . ASP A 1 81 ? 4.412 -1.785 -22.934 1.00 87.62 81 ASP A N 1
ATOM 614 C CA . ASP A 1 81 ? 5.378 -2.617 -23.653 1.00 87.62 81 ASP A CA 1
ATOM 615 C C . ASP A 1 81 ? 6.147 -1.822 -24.732 1.00 87.62 81 ASP A C 1
ATOM 617 O O . ASP A 1 81 ? 5.921 -0.632 -24.959 1.00 87.62 81 ASP A O 1
ATOM 621 N N . SER A 1 82 ? 7.073 -2.482 -25.435 1.00 84.94 82 SER A N 1
ATOM 622 C CA . SER A 1 82 ? 7.863 -1.854 -26.509 1.00 84.94 82 SER A CA 1
ATOM 623 C C . SER A 1 82 ? 7.043 -1.421 -27.734 1.00 84.94 82 SER A C 1
ATOM 625 O O . SER A 1 82 ? 7.581 -0.745 -28.607 1.00 84.94 82 SER A O 1
ATOM 627 N N . LYS A 1 83 ? 5.774 -1.827 -27.828 1.00 87.69 83 LYS A N 1
ATOM 628 C CA . LYS A 1 83 ? 4.829 -1.453 -28.887 1.00 87.69 83 LYS A CA 1
ATOM 629 C C . LYS A 1 83 ? 3.828 -0.389 -28.407 1.00 87.69 83 LYS A C 1
ATOM 631 O O . LYS A 1 83 ? 2.864 -0.126 -29.116 1.00 87.69 83 LYS A O 1
ATOM 636 N N . ASP A 1 84 ? 4.069 0.216 -27.239 1.00 83.44 84 ASP A N 1
ATOM 637 C CA . ASP A 1 84 ? 3.201 1.196 -26.567 1.00 83.44 84 ASP A CA 1
ATOM 638 C C . ASP A 1 84 ? 1.823 0.638 -26.150 1.00 83.44 84 ASP A C 1
ATOM 640 O O . ASP A 1 84 ? 0.899 1.398 -25.859 1.00 83.44 84 ASP A O 1
ATOM 644 N N . ASN A 1 85 ? 1.676 -0.690 -26.058 1.00 85.94 85 ASN A N 1
ATOM 645 C CA . ASN A 1 85 ? 0.466 -1.307 -25.518 1.00 85.94 85 ASN A CA 1
ATOM 646 C C . ASN A 1 85 ? 0.485 -1.243 -23.991 1.00 85.94 85 ASN A C 1
ATOM 648 O O . ASN A 1 85 ? 1.461 -1.656 -23.360 1.00 85.94 85 ASN A O 1
ATOM 652 N N . THR A 1 86 ? -0.615 -0.794 -23.387 1.00 85.62 86 THR A N 1
ATOM 653 C CA . THR A 1 86 ? -0.784 -0.822 -21.930 1.00 85.62 86 THR A CA 1
ATOM 654 C C . THR A 1 86 ? -1.123 -2.237 -21.465 1.00 85.62 86 THR A C 1
ATOM 656 O O . THR A 1 86 ? -2.213 -2.749 -21.720 1.00 85.62 86 THR A O 1
ATOM 659 N N . ILE A 1 87 ? -0.196 -2.854 -20.742 1.00 87.69 87 ILE A N 1
ATOM 660 C CA . ILE A 1 87 ? -0.372 -4.143 -20.082 1.00 87.69 87 ILE A CA 1
ATOM 661 C C . ILE A 1 87 ? -0.931 -3.885 -18.682 1.00 87.69 87 ILE A C 1
ATOM 663 O O . ILE A 1 87 ? -0.246 -3.343 -17.817 1.00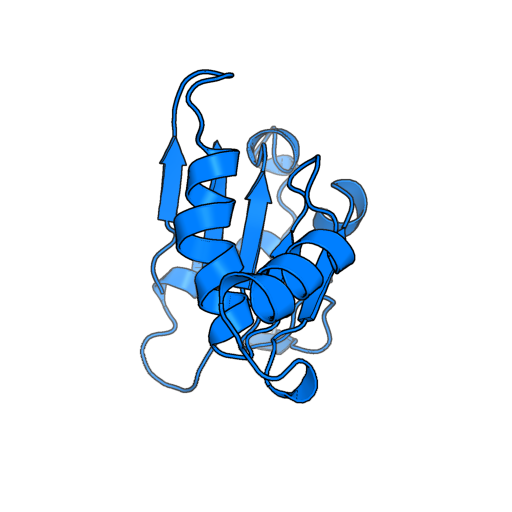 87.69 87 ILE A O 1
ATOM 667 N N . ILE A 1 88 ? -2.195 -4.258 -18.479 1.00 86.31 88 ILE A N 1
ATOM 668 C CA . ILE A 1 88 ? -2.919 -4.117 -17.200 1.00 86.31 88 ILE A CA 1
ATOM 669 C C . ILE A 1 88 ? -3.178 -5.459 -16.508 1.00 86.31 88 ILE A C 1
ATOM 671 O O . ILE A 1 88 ? -3.690 -5.497 -15.385 1.00 86.31 88 ILE A O 1
ATOM 675 N N . ASP A 1 89 ? -2.851 -6.574 -17.170 1.00 89.12 89 ASP A N 1
ATOM 676 C CA . ASP A 1 89 ? -2.942 -7.897 -16.559 1.00 89.12 89 ASP A CA 1
ATOM 677 C C . ASP A 1 89 ? -1.707 -8.200 -15.703 1.00 89.12 89 ASP A C 1
ATOM 679 O O . ASP A 1 89 ? -0.893 -9.066 -15.995 1.00 89.12 89 ASP A O 1
ATOM 683 N N . THR A 1 90 ? -1.549 -7.383 -14.668 1.00 91.38 90 THR A N 1
ATOM 684 C CA . THR A 1 90 ? -0.437 -7.377 -13.713 1.00 91.38 90 THR A CA 1
ATOM 685 C C . THR A 1 90 ? -0.974 -7.593 -12.300 1.00 91.38 90 THR A C 1
ATOM 687 O O . THR A 1 90 ? -2.192 -7.590 -12.096 1.00 91.38 90 THR A O 1
ATOM 690 N N . PHE A 1 91 ? -0.105 -7.787 -11.310 1.00 93.69 91 PHE A N 1
ATOM 691 C CA . PHE A 1 91 ? -0.530 -7.986 -9.920 1.00 93.69 91 PHE A CA 1
ATOM 692 C C . PHE A 1 91 ? -1.327 -6.785 -9.384 1.00 93.69 91 PHE A C 1
ATOM 694 O O . PHE A 1 91 ? -2.453 -6.929 -8.888 1.00 93.69 91 PHE A O 1
ATOM 701 N N . CYS A 1 92 ? -0.748 -5.590 -9.512 1.00 91.06 92 CYS A N 1
ATOM 702 C CA . CYS A 1 92 ? -1.447 -4.341 -9.262 1.00 91.06 92 CYS A CA 1
ATOM 703 C C . CYS A 1 92 ? -2.361 -4.045 -10.447 1.00 91.06 92 CYS A C 1
ATOM 705 O O . CYS A 1 92 ? -1.961 -4.166 -11.609 1.00 91.06 92 CYS A O 1
ATOM 707 N N . LYS A 1 93 ? -3.586 -3.639 -10.142 1.00 87.12 93 LYS A N 1
ATOM 708 C CA . LYS A 1 93 ? -4.605 -3.263 -11.113 1.00 87.12 93 LYS A CA 1
ATOM 709 C C . LYS A 1 93 ? -4.803 -1.746 -11.110 1.00 87.12 93 LYS A C 1
ATOM 711 O O . LYS A 1 93 ? -4.503 -1.077 -10.114 1.00 87.12 93 LYS A O 1
ATOM 716 N N . PRO A 1 94 ? -5.309 -1.173 -12.214 1.00 83.38 94 PRO A N 1
ATOM 717 C CA . PRO A 1 94 ? -5.727 0.219 -12.226 1.00 83.38 94 PRO A CA 1
ATOM 718 C C . PRO A 1 94 ? -6.689 0.521 -11.071 1.00 83.38 94 PRO A C 1
ATOM 720 O O . PRO A 1 94 ? -7.649 -0.213 -10.854 1.00 83.38 94 PRO A O 1
ATOM 723 N N . GLY A 1 95 ? -6.405 1.581 -10.314 1.00 82.62 95 GLY A N 1
ATOM 724 C CA . GLY A 1 95 ? -7.210 1.985 -9.161 1.00 82.62 95 GLY A CA 1
ATOM 725 C C . GLY A 1 95 ? -6.705 1.478 -7.806 1.00 82.62 95 GLY A C 1
ATOM 726 O O . GLY A 1 95 ? -7.109 2.037 -6.790 1.00 82.62 95 GLY A O 1
ATOM 727 N N . ASP A 1 96 ? -5.759 0.541 -7.745 1.00 88.25 96 ASP A N 1
ATOM 728 C CA . ASP A 1 96 ? -5.118 0.138 -6.481 1.00 88.25 96 ASP A CA 1
ATOM 729 C C . ASP A 1 96 ? -4.402 1.316 -5.776 1.00 88.25 96 ASP A C 1
ATOM 731 O O . ASP A 1 96 ? -4.034 2.315 -6.385 1.00 88.25 96 ASP A O 1
ATOM 735 N N . LEU A 1 97 ? -4.210 1.261 -4.465 1.00 89.00 97 LEU A N 1
ATOM 736 C CA . LEU A 1 97 ? -3.293 2.146 -3.739 1.00 89.00 97 LEU A CA 1
ATOM 737 C C . LEU A 1 97 ? -2.078 1.320 -3.334 1.00 89.00 97 LEU A C 1
ATOM 739 O O . LEU A 1 97 ? -2.228 0.325 -2.643 1.00 89.00 97 LEU A O 1
ATOM 743 N N . ILE A 1 98 ? -0.880 1.722 -3.731 1.00 90.62 98 ILE A N 1
ATOM 744 C CA . ILE A 1 98 ? 0.354 0.990 -3.459 1.00 90.62 98 ILE A CA 1
ATOM 745 C C . ILE A 1 98 ? 1.147 1.755 -2.403 1.00 90.62 98 ILE A C 1
ATOM 747 O O . ILE A 1 98 ? 1.587 2.879 -2.645 1.00 90.62 98 ILE A O 1
ATOM 751 N N . LEU A 1 99 ? 1.332 1.143 -1.237 1.00 89.81 99 LEU A N 1
ATOM 752 C CA . LEU A 1 99 ? 2.123 1.674 -0.131 1.00 89.81 99 LEU A CA 1
ATOM 753 C C . LEU A 1 99 ? 3.391 0.842 0.010 1.00 89.81 99 LEU A C 1
ATOM 755 O O . LEU A 1 99 ? 3.363 -0.257 0.568 1.00 89.81 99 LEU A O 1
ATOM 759 N N . ALA A 1 100 ? 4.488 1.367 -0.521 1.00 88.88 100 ALA A N 1
ATOM 760 C CA . ALA A 1 100 ? 5.772 0.688 -0.520 1.00 88.88 100 ALA A CA 1
ATOM 761 C C . ALA A 1 100 ? 6.656 1.230 0.615 1.00 88.88 100 ALA A C 1
ATOM 763 O O . ALA A 1 100 ? 6.967 2.421 0.645 1.00 88.88 100 ALA A O 1
ATOM 764 N N . ASP A 1 101 ? 7.052 0.361 1.539 1.00 87.50 101 ASP A N 1
ATOM 765 C CA . ASP A 1 101 ? 8.004 0.628 2.614 1.00 87.50 101 ASP A CA 1
ATOM 766 C C . ASP A 1 101 ? 9.421 0.222 2.219 1.00 87.50 101 ASP A C 1
ATOM 768 O O . ASP A 1 101 ? 9.622 -0.708 1.429 1.00 87.50 101 ASP A O 1
ATOM 772 N N . GLU A 1 102 ? 10.396 0.927 2.792 1.00 82.00 102 GLU A N 1
ATOM 773 C CA . GLU A 1 102 ? 11.826 0.752 2.540 1.00 82.00 102 GLU A CA 1
ATOM 774 C C . GLU A 1 102 ? 12.147 0.597 1.042 1.00 82.00 102 GLU A C 1
ATOM 776 O O . GLU A 1 102 ? 12.870 -0.310 0.624 1.00 82.00 102 GLU A O 1
ATOM 781 N N . VAL A 1 103 ? 11.608 1.484 0.201 1.00 80.31 103 VAL A N 1
ATOM 782 C CA . VAL A 1 103 ? 11.655 1.316 -1.266 1.00 80.31 103 VAL A CA 1
ATOM 783 C C . VAL A 1 103 ? 13.076 1.271 -1.827 1.00 80.31 103 VAL A C 1
ATOM 785 O O . VAL A 1 103 ? 13.348 0.599 -2.823 1.00 80.31 103 VAL A O 1
ATOM 788 N N . TRP A 1 104 ? 14.023 1.901 -1.138 1.00 76.12 104 TRP A N 1
ATOM 789 C CA . TRP A 1 104 ? 15.448 1.797 -1.445 1.00 76.12 104 TRP A CA 1
ATOM 790 C C . TRP A 1 104 ? 15.972 0.344 -1.401 1.00 76.12 104 TRP A C 1
ATOM 792 O O . TRP A 1 104 ? 16.958 0.029 -2.063 1.00 76.12 104 TRP A O 1
ATOM 802 N N . ARG A 1 105 ? 15.317 -0.577 -0.678 1.00 80.06 105 ARG A N 1
ATOM 803 C CA . ARG A 1 105 ? 15.623 -2.021 -0.697 1.00 80.06 105 ARG A CA 1
ATOM 804 C C . ARG A 1 105 ? 15.032 -2.751 -1.901 1.00 80.06 105 ARG A C 1
ATOM 806 O O . ARG A 1 105 ? 15.523 -3.833 -2.255 1.00 80.06 105 ARG A O 1
ATOM 813 N N . LEU A 1 106 ? 13.979 -2.199 -2.507 1.00 81.38 106 LEU A N 1
ATOM 814 C CA . LEU A 1 106 ? 13.399 -2.722 -3.743 1.00 81.38 106 LEU A CA 1
ATOM 815 C C . LEU A 1 106 ? 14.339 -2.440 -4.917 1.00 81.38 106 LEU A C 1
ATOM 817 O O . LEU A 1 106 ? 14.667 -3.360 -5.665 1.00 81.38 106 LEU A O 1
ATOM 821 N N . TRP A 1 107 ? 14.849 -1.210 -4.996 1.00 83.50 107 TRP A N 1
ATOM 822 C CA . TRP A 1 107 ? 15.747 -0.751 -6.056 1.00 83.50 107 TRP A CA 1
ATOM 823 C C . TRP A 1 107 ? 16.996 -0.089 -5.469 1.00 83.50 107 TRP A C 1
ATOM 825 O O . TRP A 1 107 ? 17.082 1.132 -5.375 1.00 83.50 107 TRP A O 1
ATOM 835 N N . GLN A 1 108 ? 17.975 -0.902 -5.059 1.00 77.00 108 GLN A N 1
ATOM 836 C CA . GLN A 1 108 ? 19.217 -0.395 -4.454 1.00 77.00 108 GLN A CA 1
ATOM 837 C C . GLN A 1 108 ? 20.105 0.322 -5.471 1.00 77.00 108 GLN A C 1
ATOM 839 O O . GLN A 1 108 ? 20.850 1.239 -5.128 1.00 77.00 108 GLN A O 1
ATOM 844 N N . LYS A 1 109 ? 20.071 -0.137 -6.722 1.00 78.31 109 LYS A N 1
ATOM 845 C CA . LYS A 1 109 ? 20.810 0.435 -7.845 1.00 78.31 109 LYS A CA 1
ATOM 846 C C . LYS A 1 109 ? 19.862 0.613 -9.017 1.00 78.31 109 LYS A C 1
ATOM 848 O O . LYS A 1 109 ? 18.949 -0.184 -9.205 1.00 78.31 109 LYS A O 1
ATOM 853 N N . ASP A 1 110 ? 20.158 1.573 -9.887 1.00 74.31 110 ASP A N 1
ATOM 854 C CA . ASP A 1 110 ? 19.382 1.788 -11.114 1.00 74.31 110 ASP A CA 1
ATOM 855 C C . ASP A 1 110 ? 19.217 0.502 -11.934 1.00 74.31 110 ASP A C 1
ATOM 857 O O . ASP A 1 110 ? 18.140 0.217 -12.453 1.00 74.31 110 ASP A O 1
ATOM 861 N N . LYS A 1 111 ? 20.266 -0.322 -12.022 1.00 79.00 111 LYS A N 1
ATOM 862 C CA . LYS A 1 111 ? 20.227 -1.597 -12.755 1.00 79.00 111 LYS A CA 1
ATOM 863 C C . LYS A 1 111 ? 19.230 -2.621 -12.190 1.00 79.00 111 LYS A C 1
ATOM 865 O O . LYS A 1 111 ? 18.899 -3.567 -12.895 1.00 79.00 111 LYS A O 1
ATOM 870 N N . ASP A 1 112 ? 18.780 -2.439 -10.949 1.00 79.31 112 ASP A N 1
ATOM 871 C CA . ASP A 1 112 ? 17.804 -3.313 -10.296 1.00 79.31 112 ASP A CA 1
ATOM 872 C C . ASP A 1 112 ? 16.361 -2.926 -10.680 1.00 79.31 112 ASP A C 1
ATOM 874 O O . ASP A 1 112 ? 15.431 -3.694 -10.443 1.00 79.31 112 ASP A O 1
ATOM 878 N N . ILE A 1 113 ? 16.158 -1.755 -11.304 1.00 85.38 113 ILE A N 1
ATOM 879 C CA . ILE A 1 113 ? 14.863 -1.343 -11.855 1.00 85.38 113 ILE A CA 1
ATOM 880 C C . ILE A 1 113 ? 14.708 -1.944 -13.256 1.00 85.38 113 ILE A C 1
ATOM 882 O O . ILE A 1 113 ? 15.341 -1.483 -14.216 1.00 85.38 113 ILE A O 1
ATOM 886 N N . CYS A 1 114 ? 13.844 -2.955 -13.377 1.00 88.44 114 CYS A N 1
ATOM 887 C CA . CYS A 1 114 ? 13.496 -3.566 -14.659 1.00 88.44 114 CYS A CA 1
ATOM 888 C C . CYS A 1 114 ? 12.763 -2.582 -15.592 1.00 88.44 114 CYS A C 1
ATOM 890 O O . CYS A 1 114 ? 12.267 -1.532 -15.171 1.00 88.44 114 CYS A O 1
ATOM 892 N N . ALA A 1 115 ? 12.704 -2.915 -16.884 1.00 89.00 115 ALA A N 1
ATOM 893 C CA . ALA A 1 115 ? 12.104 -2.053 -17.902 1.00 89.00 115 ALA A CA 1
ATOM 894 C C . ALA A 1 115 ? 10.614 -1.783 -17.635 1.00 89.00 115 ALA A C 1
ATOM 896 O O . ALA A 1 115 ? 10.143 -0.669 -17.854 1.00 89.00 115 ALA A O 1
ATOM 897 N N . GLU A 1 116 ? 9.897 -2.773 -17.107 1.00 89.75 116 GLU A N 1
ATOM 898 C CA . GLU A 1 116 ? 8.474 -2.694 -16.786 1.00 89.75 116 GLU A CA 1
ATOM 899 C C . GLU A 1 116 ? 8.218 -1.686 -15.656 1.00 89.75 116 GLU A C 1
ATOM 901 O O . GLU A 1 116 ? 7.396 -0.779 -15.792 1.00 89.75 116 GLU A O 1
ATOM 906 N N . HIS A 1 117 ? 9.010 -1.750 -14.583 1.00 87.88 117 HIS A N 1
ATOM 907 C CA . HIS A 1 117 ? 8.914 -0.798 -13.474 1.00 87.88 117 HIS A CA 1
ATOM 908 C C . HIS A 1 117 ? 9.309 0.613 -13.907 1.00 87.88 117 HIS A C 1
ATOM 910 O O . HIS A 1 117 ? 8.657 1.579 -13.519 1.00 87.88 117 HIS A O 1
ATOM 916 N N . ARG A 1 118 ? 10.345 0.753 -14.747 1.00 85.88 118 ARG A N 1
ATOM 917 C CA . ARG A 1 118 ? 10.713 2.055 -15.332 1.00 85.88 118 ARG A CA 1
ATOM 918 C C . ARG A 1 118 ? 9.573 2.630 -16.162 1.00 85.88 118 ARG A C 1
ATOM 920 O O . ARG A 1 118 ? 9.275 3.811 -16.023 1.00 85.88 118 ARG A O 1
ATOM 927 N N . SER A 1 119 ? 8.941 1.805 -16.996 1.00 85.31 119 SER A N 1
ATOM 928 C CA . SER A 1 119 ? 7.792 2.197 -17.814 1.00 85.31 119 SER A CA 1
ATOM 929 C C . SER A 1 119 ? 6.655 2.712 -16.933 1.00 85.31 119 SER A C 1
ATOM 931 O O . SER A 1 119 ? 6.164 3.815 -17.162 1.00 85.31 119 SER A O 1
ATOM 933 N N . PHE A 1 120 ? 6.300 1.993 -15.867 1.00 84.12 120 PHE A N 1
ATOM 934 C CA . PHE A 1 120 ? 5.296 2.457 -14.911 1.00 84.12 120 PHE A CA 1
ATOM 935 C C . PHE A 1 120 ? 5.688 3.790 -14.252 1.00 84.12 120 PHE A C 1
ATOM 937 O O . PHE A 1 120 ? 4.955 4.772 -14.360 1.00 84.12 120 PHE A O 1
ATOM 944 N N . LEU A 1 121 ? 6.878 3.865 -13.643 1.00 79.62 121 LEU A N 1
ATOM 945 C CA . LEU A 1 121 ? 7.349 5.046 -12.907 1.00 79.62 121 LEU A CA 1
ATOM 946 C C . LEU A 1 121 ? 7.465 6.305 -13.786 1.00 79.62 121 LEU A C 1
ATOM 948 O O . LEU A 1 121 ? 7.167 7.403 -13.322 1.00 79.62 121 LEU A O 1
ATOM 952 N N . LEU A 1 122 ? 7.862 6.164 -15.055 1.00 71.44 122 LEU A N 1
ATOM 953 C CA . LEU A 1 122 ? 7.931 7.277 -16.011 1.00 71.44 122 LEU A CA 1
ATOM 954 C C . LEU A 1 122 ? 6.539 7.734 -16.471 1.00 71.44 122 LEU A C 1
ATOM 956 O O . LEU A 1 122 ? 6.302 8.931 -16.643 1.00 71.44 122 LEU A O 1
ATOM 960 N N . ASN A 1 123 ? 5.599 6.802 -16.639 1.00 63.16 123 ASN A N 1
ATOM 961 C CA . ASN A 1 123 ? 4.241 7.116 -17.086 1.00 63.16 123 ASN A CA 1
ATOM 962 C C . ASN A 1 123 ? 3.357 7.730 -15.985 1.00 63.16 123 ASN A C 1
ATOM 964 O O . ASN A 1 123 ? 2.378 8.409 -16.308 1.00 63.16 123 ASN A O 1
ATOM 968 N N . ILE A 1 124 ? 3.741 7.616 -14.706 1.00 57.94 124 ILE A N 1
ATOM 969 C CA . ILE A 1 124 ? 3.095 8.323 -13.580 1.00 57.94 124 ILE A CA 1
ATOM 970 C C . ILE A 1 124 ? 3.051 9.852 -13.798 1.00 57.94 124 ILE A C 1
ATOM 972 O O . ILE A 1 124 ? 2.129 10.524 -13.313 1.00 57.94 124 ILE A O 1
ATOM 976 N N . VAL A 1 125 ? 4.005 10.402 -14.563 1.00 32.69 125 VAL A N 1
ATOM 977 C CA . VAL A 1 125 ? 4.107 11.836 -14.888 1.00 32.69 125 VAL A CA 1
ATOM 978 C C . VAL A 1 125 ? 3.242 12.240 -16.099 1.00 32.69 125 VAL A C 1
ATOM 980 O O . VAL A 1 125 ? 2.819 13.391 -16.179 1.00 32.69 125 VAL A O 1
ATOM 983 N N . ILE A 1 126 ? 2.924 11.317 -17.018 1.00 28.33 126 ILE A N 1
ATOM 984 C CA . ILE A 1 126 ? 2.320 11.630 -18.334 1.00 28.33 126 ILE A CA 1
ATOM 985 C C . ILE A 1 126 ? 0.798 11.362 -18.384 1.00 28.33 126 ILE A C 1
ATOM 987 O O . ILE A 1 126 ? 0.081 11.989 -19.165 1.00 28.33 126 ILE A O 1
ATOM 991 N N . SER A 1 127 ? 0.254 10.507 -17.511 1.00 28.66 127 SER A N 1
ATOM 992 C CA . SER A 1 127 ? -1.178 10.155 -17.500 1.00 28.66 127 SER A CA 1
ATOM 993 C C . SER A 1 127 ? -2.024 11.178 -16.719 1.00 28.66 127 SER A C 1
ATOM 995 O O . SER A 1 127 ? -2.275 11.040 -15.519 1.00 28.66 127 SER A O 1
ATOM 997 N N . ARG A 1 128 ? -2.425 12.277 -17.378 1.00 30.98 128 ARG A N 1
ATOM 998 C CA . ARG A 1 128 ? -3.320 13.312 -16.810 1.00 30.98 128 ARG A CA 1
ATOM 999 C C . ARG A 1 128 ? -4.674 13.423 -17.525 1.00 30.98 128 ARG A C 1
ATOM 1001 O O . ARG A 1 128 ? -5.378 14.395 -17.276 1.00 30.98 128 ARG A O 1
ATOM 1008 N N . MET A 1 129 ? -5.041 12.487 -18.411 1.00 30.19 129 MET A N 1
ATOM 1009 C CA . MET A 1 129 ? -6.216 12.679 -19.280 1.00 30.19 129 MET A CA 1
ATOM 1010 C C . MET A 1 129 ? -7.345 11.641 -19.222 1.00 30.19 129 MET A C 1
ATOM 1012 O O . MET A 1 129 ? -8.444 12.017 -19.614 1.00 30.19 129 MET A O 1
ATOM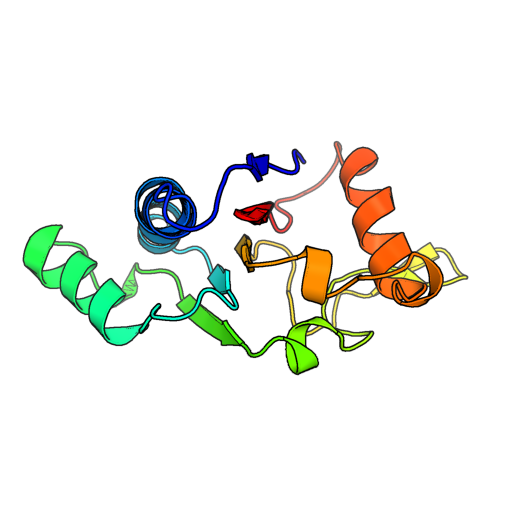 1016 N N . LEU A 1 130 ? -7.196 10.412 -18.711 1.00 31.94 130 LEU A N 1
ATOM 1017 C CA . LEU A 1 130 ? -8.315 9.449 -18.708 1.00 31.94 130 LEU A CA 1
ATOM 1018 C C . LEU A 1 130 ? -8.244 8.448 -17.529 1.00 31.94 130 LEU A C 1
ATOM 1020 O O . LEU A 1 130 ? -7.310 7.665 -17.471 1.00 31.94 130 LEU A O 1
ATOM 1024 N N . GLN A 1 131 ? -9.295 8.432 -16.685 1.00 33.09 131 GLN A N 1
ATOM 1025 C CA . GLN A 1 131 ? -9.745 7.327 -15.794 1.00 33.09 131 GLN A CA 1
ATOM 1026 C C . GLN A 1 131 ? -8.923 7.031 -14.497 1.00 33.09 131 GLN A C 1
ATOM 1028 O O . GLN A 1 131 ? -7.780 7.469 -14.378 1.00 33.09 131 GLN A O 1
ATOM 1033 N N . PRO A 1 132 ? -9.523 6.400 -13.450 1.00 39.19 132 PRO A N 1
ATOM 1034 C CA . PRO A 1 132 ? -8.973 6.364 -12.090 1.00 39.19 132 PRO A CA 1
ATOM 1035 C C . PRO A 1 132 ? -7.916 5.259 -11.944 1.00 39.19 132 PRO A C 1
ATOM 1037 O O . PRO A 1 132 ? -8.221 4.071 -11.910 1.00 39.19 132 PRO A O 1
ATOM 1040 N N . GLU A 1 133 ? -6.653 5.664 -11.856 1.00 44.47 133 GLU A N 1
ATOM 1041 C CA . GLU A 1 133 ? -5.477 4.784 -11.872 1.00 44.47 133 GLU A CA 1
ATOM 1042 C C . GLU A 1 133 ? -4.739 4.761 -10.503 1.00 44.47 133 GLU A C 1
ATOM 1044 O O . GLU A 1 133 ? -5.058 5.559 -9.607 1.00 44.47 133 GLU A O 1
ATOM 1049 N N . PRO A 1 134 ? -3.827 3.791 -10.258 1.00 41.84 134 PRO A N 1
ATOM 1050 C CA . PRO A 1 134 ? -3.430 3.405 -8.914 1.00 41.84 134 PRO A CA 1
ATOM 1051 C C . PRO A 1 134 ? -2.442 4.383 -8.270 1.00 41.84 134 PRO A C 1
ATOM 1053 O O . PRO A 1 134 ? -1.425 4.683 -8.875 1.00 41.84 134 PRO A O 1
ATOM 1056 N N . VAL A 1 135 ? -2.691 4.860 -7.044 1.00 47.16 135 VAL A N 1
ATOM 1057 C CA . VAL A 1 135 ? -1.829 5.846 -6.355 1.00 47.16 135 VAL A CA 1
ATOM 1058 C C . VAL A 1 135 ? -0.631 5.141 -5.717 1.00 47.16 135 VAL A C 1
ATOM 1060 O O . VAL A 1 135 ? -0.823 4.116 -5.082 1.00 47.16 135 VAL A O 1
ATOM 1063 N N . VAL A 1 136 ? 0.590 5.672 -5.843 1.00 50.25 136 VAL A N 1
ATOM 1064 C CA . VAL A 1 136 ? 1.786 5.098 -5.203 1.00 50.25 136 VAL A CA 1
ATOM 1065 C C . VAL A 1 136 ? 2.344 6.066 -4.176 1.00 50.25 136 VAL A C 1
ATOM 1067 O O . VAL A 1 136 ? 2.641 7.220 -4.493 1.00 50.25 136 VAL A O 1
ATOM 1070 N N . ILE A 1 137 ? 2.511 5.579 -2.952 1.00 53.62 137 ILE A N 1
ATOM 1071 C CA . ILE A 1 137 ? 3.180 6.289 -1.869 1.00 53.62 137 ILE A CA 1
ATOM 1072 C C . ILE A 1 137 ? 4.412 5.491 -1.474 1.00 53.62 137 ILE A C 1
ATOM 1074 O O . ILE A 1 137 ? 4.336 4.296 -1.186 1.00 53.62 137 ILE A O 1
ATOM 1078 N N . LEU A 1 138 ? 5.549 6.175 -1.484 1.00 51.34 138 LEU A N 1
ATOM 1079 C CA . LEU A 1 138 ? 6.825 5.626 -1.067 1.00 51.34 138 LEU A CA 1
ATOM 1080 C C . LEU A 1 138 ? 7.134 6.111 0.351 1.00 51.34 138 LEU A C 1
ATOM 1082 O O . LEU A 1 138 ? 7.262 7.313 0.583 1.00 51.34 138 LEU A O 1
ATOM 1086 N N . CYS A 1 139 ? 7.307 5.186 1.286 1.00 41.88 139 CYS A 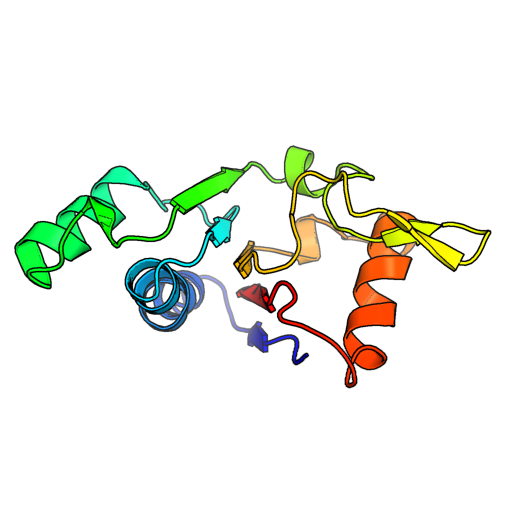N 1
ATOM 1087 C CA . CYS A 1 139 ? 8.015 5.453 2.533 1.00 41.88 139 CYS A CA 1
ATOM 1088 C C . CYS A 1 139 ? 9.512 5.175 2.318 1.00 41.88 139 CYS A C 1
ATOM 1090 O O . CYS A 1 139 ? 9.893 4.089 1.871 1.00 41.88 139 CYS A O 1
ATOM 1092 N N . ILE A 1 140 ? 10.356 6.171 2.608 1.00 44.34 140 ILE A N 1
ATOM 1093 C CA . ILE A 1 140 ? 11.826 6.105 2.536 1.00 44.34 140 ILE A CA 1
ATOM 1094 C C . ILE A 1 140 ? 12.416 6.329 3.929 1.00 44.34 140 ILE A C 1
ATOM 1096 O O . ILE A 1 140 ? 12.056 7.330 4.599 1.00 44.34 140 ILE A O 1
#